Protein AF-A0A482W3X6-F1 (afdb_monomer_lite)

Structure (mmCIF, N/CA/C/O backbone):
data_AF-A0A482W3X6-F1
#
_entry.id   AF-A0A482W3X6-F1
#
loop_
_atom_site.group_PDB
_atom_site.id
_atom_site.type_symbol
_atom_site.label_atom_id
_atom_site.label_alt_id
_atom_site.label_comp_id
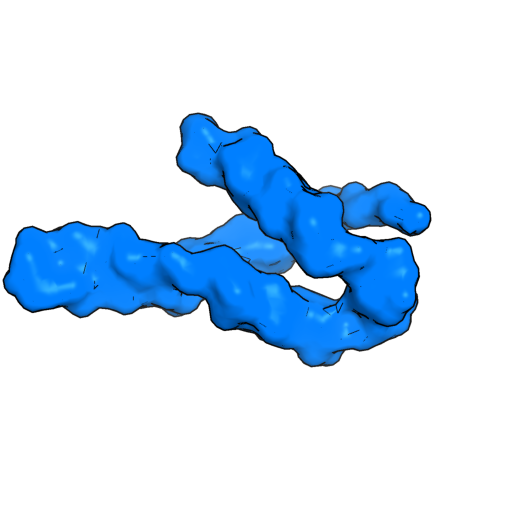_atom_site.label_asym_id
_atom_site.label_entity_id
_atom_site.label_seq_id
_atom_site.pdbx_PDB_ins_code
_atom_site.Cartn_x
_atom_site.Cartn_y
_atom_site.Cartn_z
_atom_site.occupancy
_atom_site.B_iso_or_equiv
_atom_site.auth_seq_id
_atom_site.auth_comp_id
_atom_site.auth_asym_id
_atom_site.auth_atom_id
_atom_site.pdbx_PDB_model_num
ATOM 1 N N . MET A 1 1 ? -14.608 0.457 8.910 1.00 58.75 1 MET A N 1
ATOM 2 C CA . MET A 1 1 ? -13.500 1.232 9.515 1.00 58.75 1 MET A CA 1
ATOM 3 C C . MET A 1 1 ? -12.841 2.044 8.408 1.00 58.75 1 MET A C 1
ATOM 5 O O . MET A 1 1 ? -12.739 1.516 7.313 1.00 58.75 1 MET A O 1
ATOM 9 N N . VAL A 1 2 ? -12.474 3.309 8.627 1.00 69.38 2 VAL A N 1
ATOM 10 C CA . VAL A 1 2 ? -11.807 4.136 7.600 1.00 69.38 2 VAL A CA 1
ATOM 11 C C . VAL A 1 2 ? -10.293 4.002 7.769 1.00 69.38 2 VAL A C 1
ATOM 13 O O . VAL A 1 2 ? -9.801 4.124 8.890 1.00 69.38 2 VAL A O 1
ATOM 16 N N . LEU A 1 3 ? -9.550 3.760 6.683 1.00 73.50 3 LEU A N 1
ATOM 17 C CA . LEU A 1 3 ? -8.082 3.770 6.717 1.00 73.50 3 LEU A CA 1
ATOM 18 C C . LEU A 1 3 ? -7.581 5.156 7.143 1.00 73.50 3 LEU A C 1
ATOM 20 O O . LEU A 1 3 ? -7.915 6.167 6.514 1.00 73.50 3 LEU A O 1
ATOM 24 N N . THR A 1 4 ? -6.767 5.195 8.196 1.00 84.50 4 THR A N 1
ATOM 25 C CA . THR A 1 4 ? -6.092 6.410 8.659 1.00 84.50 4 THR A CA 1
ATOM 26 C C . THR A 1 4 ? -5.017 6.837 7.656 1.00 84.50 4 THR A C 1
ATOM 28 O O . THR A 1 4 ? -4.678 6.099 6.725 1.00 84.50 4 THR A O 1
ATOM 31 N N . ALA A 1 5 ? -4.477 8.046 7.823 1.00 84.06 5 ALA A N 1
ATOM 32 C CA . ALA A 1 5 ? -3.370 8.525 6.996 1.00 84.06 5 ALA A CA 1
ATOM 33 C C . ALA A 1 5 ? -2.151 7.588 7.074 1.00 84.06 5 ALA A C 1
ATOM 35 O O . ALA A 1 5 ? -1.560 7.276 6.046 1.00 84.06 5 ALA A O 1
ATOM 36 N N . GLU A 1 6 ? -1.839 7.067 8.263 1.00 85.94 6 GLU A N 1
ATOM 37 C CA . GLU A 1 6 ? -0.729 6.130 8.477 1.00 85.94 6 GLU A CA 1
ATOM 38 C C . GLU A 1 6 ? -0.909 4.830 7.687 1.00 85.94 6 GLU A C 1
ATOM 40 O O . GLU A 1 6 ? 0.007 4.406 6.987 1.00 85.94 6 GLU A O 1
ATOM 45 N N . HIS A 1 7 ? -2.113 4.245 7.702 1.00 83.12 7 HIS A N 1
ATOM 46 C CA . HIS A 1 7 ? -2.402 3.040 6.921 1.00 83.12 7 HIS A CA 1
ATOM 47 C C . HIS A 1 7 ? -2.235 3.275 5.414 1.00 83.12 7 HIS A C 1
ATOM 49 O O . HIS A 1 7 ? -1.716 2.420 4.699 1.00 83.12 7 HIS A O 1
ATOM 55 N N . LYS A 1 8 ? -2.648 4.449 4.921 1.00 82.75 8 LYS A N 1
ATOM 56 C CA . LYS A 1 8 ? -2.502 4.824 3.506 1.00 82.75 8 LYS A CA 1
ATOM 57 C C . LYS A 1 8 ? -1.034 5.015 3.122 1.00 82.75 8 LYS A C 1
ATOM 59 O O . LYS A 1 8 ? -0.616 4.511 2.086 1.00 82.75 8 LYS A O 1
ATOM 64 N N . ILE A 1 9 ? -0.252 5.692 3.967 1.00 86.56 9 ILE A N 1
ATOM 65 C CA . ILE A 1 9 ? 1.192 5.881 3.762 1.00 86.56 9 ILE A CA 1
ATOM 66 C C . ILE A 1 9 ? 1.907 4.527 3.735 1.00 86.56 9 ILE A C 1
ATOM 68 O O . ILE A 1 9 ? 2.740 4.294 2.860 1.00 86.56 9 ILE A O 1
ATOM 72 N N . PHE A 1 10 ? 1.557 3.617 4.648 1.00 88.31 10 PHE A N 1
ATOM 73 C CA . PHE A 1 10 ? 2.119 2.269 4.666 1.00 88.31 10 PHE A CA 1
ATOM 74 C C . PHE A 1 10 ? 1.838 1.520 3.360 1.00 88.31 10 PHE A C 1
ATOM 76 O O . PHE A 1 10 ? 2.765 0.984 2.759 1.00 88.31 10 PHE A O 1
ATOM 83 N N . LEU A 1 11 ? 0.583 1.520 2.894 1.00 84.56 11 LEU A N 1
ATOM 84 C CA . LEU A 1 11 ? 0.187 0.850 1.651 1.00 84.56 11 LEU A CA 1
ATOM 85 C C . LEU A 1 11 ? 0.988 1.365 0.447 1.00 84.56 11 LEU A C 1
ATOM 87 O O . LEU A 1 11 ? 1.520 0.568 -0.319 1.00 84.56 11 LEU A O 1
ATOM 91 N N . ILE A 1 12 ? 1.140 2.684 0.304 1.00 84.50 12 ILE A N 1
ATOM 92 C CA . ILE A 1 12 ? 1.909 3.265 -0.806 1.00 84.50 12 ILE A CA 1
ATOM 93 C C . ILE A 1 12 ? 3.395 2.896 -0.714 1.00 84.50 12 ILE A C 1
ATOM 95 O O . ILE A 1 12 ? 3.983 2.457 -1.701 1.00 84.50 12 ILE A O 1
ATOM 99 N N . ASN A 1 13 ? 4.008 3.031 0.464 1.00 88.06 13 ASN A N 1
ATOM 100 C CA . ASN A 1 13 ? 5.421 2.689 0.644 1.00 88.06 13 ASN A CA 1
ATOM 101 C C . ASN A 1 13 ? 5.683 1.202 0.389 1.00 88.06 13 ASN A C 1
ATOM 103 O O . ASN A 1 13 ? 6.644 0.856 -0.294 1.00 88.06 13 ASN A O 1
ATOM 107 N N . SER A 1 14 ? 4.814 0.325 0.896 1.00 87.25 14 SER A N 1
ATOM 108 C CA . SER A 1 14 ? 4.899 -1.117 0.662 1.00 87.25 14 SER A CA 1
ATOM 109 C C . SER A 1 14 ? 4.715 -1.457 -0.822 1.00 87.25 14 SER A C 1
ATOM 111 O O . SER A 1 14 ? 5.449 -2.292 -1.349 1.00 87.25 14 SER A O 1
ATOM 113 N N . TYR A 1 15 ? 3.813 -0.770 -1.531 1.00 85.75 15 TYR A N 1
ATOM 114 C CA . TYR A 1 15 ? 3.616 -0.946 -2.971 1.00 85.75 15 TYR A CA 1
ATOM 115 C C . TYR A 1 15 ? 4.890 -0.648 -3.771 1.00 85.75 15 TYR A C 1
ATOM 117 O O . TYR A 1 15 ? 5.323 -1.494 -4.550 1.00 85.75 15 TYR A O 1
ATOM 125 N N . TYR A 1 16 ? 5.530 0.503 -3.541 1.00 85.25 16 TYR A N 1
ATOM 126 C CA . TYR A 1 16 ? 6.772 0.857 -4.238 1.00 85.25 16 TYR A CA 1
ATOM 127 C C . TYR A 1 16 ? 7.963 -0.006 -3.815 1.00 85.25 16 TYR A C 1
ATOM 129 O O . TYR A 1 16 ? 8.787 -0.362 -4.654 1.00 85.25 16 TYR A O 1
ATOM 137 N N . ARG A 1 17 ? 8.042 -0.386 -2.535 1.00 86.19 17 ARG A N 1
ATOM 138 C CA . ARG A 1 17 ? 9.094 -1.267 -2.005 1.00 86.19 17 ARG A CA 1
ATOM 139 C C . ARG A 1 17 ? 9.037 -2.673 -2.604 1.00 86.19 17 ARG A C 1
ATOM 141 O O . ARG A 1 17 ? 10.082 -3.280 -2.801 1.00 86.19 17 ARG A O 1
ATOM 148 N N . ASN A 1 18 ? 7.835 -3.162 -2.902 1.00 84.12 18 ASN A N 1
ATOM 149 C CA . ASN A 1 18 ? 7.607 -4.433 -3.591 1.00 84.12 18 ASN A CA 1
ATOM 150 C C . ASN A 1 18 ? 7.713 -4.321 -5.122 1.00 84.12 18 ASN A C 1
ATOM 152 O O . ASN A 1 18 ? 7.376 -5.269 -5.832 1.00 84.12 18 ASN A O 1
ATOM 156 N N . GLY A 1 19 ? 8.158 -3.174 -5.643 1.00 84.12 19 GLY A N 1
ATOM 157 C CA . GLY A 1 19 ? 8.496 -3.025 -7.050 1.00 84.12 19 GLY A CA 1
ATOM 158 C C . GLY A 1 19 ? 9.676 -3.921 -7.413 1.00 84.12 19 GLY A C 1
ATOM 159 O O . GLY A 1 19 ? 10.751 -3.809 -6.830 1.00 84.12 19 GLY A O 1
ATOM 160 N N . ILE A 1 20 ? 9.482 -4.795 -8.395 1.00 84.56 20 ILE A N 1
ATOM 161 C CA . ILE A 1 20 ? 10.540 -5.616 -8.978 1.00 84.56 20 ILE A CA 1
ATOM 162 C C . ILE A 1 20 ? 10.866 -5.038 -10.348 1.00 84.56 20 ILE A C 1
ATOM 164 O O . ILE A 1 20 ? 9.982 -4.887 -11.191 1.00 84.56 20 ILE A O 1
ATOM 168 N N . GLN A 1 21 ? 12.135 -4.716 -10.579 1.00 85.44 21 GLN A N 1
ATOM 169 C CA . GLN A 1 21 ? 12.591 -4.306 -11.898 1.00 85.44 21 GLN A CA 1
ATOM 170 C C . GLN A 1 21 ? 12.629 -5.537 -12.813 1.00 85.44 21 GLN A C 1
ATOM 172 O O . GLN A 1 21 ? 13.335 -6.502 -12.526 1.00 85.44 21 GLN A O 1
ATOM 177 N N . GLY A 1 22 ? 11.826 -5.523 -13.875 1.00 82.25 22 GLY A N 1
ATOM 178 C CA . GLY A 1 22 ? 11.833 -6.560 -14.902 1.00 82.25 22 GLY A CA 1
ATOM 179 C C . GLY A 1 22 ? 13.034 -6.430 -15.839 1.00 82.25 22 GLY A C 1
ATOM 180 O O . GLY A 1 22 ? 13.664 -5.374 -15.917 1.00 82.25 22 GLY A O 1
ATOM 181 N N . ASP A 1 23 ? 13.330 -7.491 -16.591 1.00 82.31 23 ASP A N 1
ATOM 182 C CA . ASP A 1 23 ? 14.438 -7.551 -17.562 1.00 82.31 23 ASP A CA 1
ATOM 183 C C . ASP A 1 23 ? 14.373 -6.475 -18.663 1.00 82.31 23 ASP A C 1
ATOM 185 O O . ASP A 1 23 ? 15.385 -6.092 -19.244 1.00 82.31 23 ASP A O 1
ATOM 189 N N . ASN A 1 24 ? 13.180 -5.951 -18.932 1.00 84.75 24 ASN A N 1
ATOM 190 C CA . ASN A 1 24 ? 12.891 -4.835 -19.836 1.00 84.75 24 ASN A CA 1
ATOM 191 C C . ASN A 1 24 ? 13.155 -3.446 -19.218 1.00 84.75 24 ASN A C 1
ATOM 193 O O . ASN A 1 24 ? 12.961 -2.433 -19.887 1.00 84.75 24 ASN A O 1
ATOM 197 N N . GLY A 1 25 ? 13.582 -3.377 -17.954 1.00 83.00 25 GLY A N 1
ATOM 198 C CA . GLY A 1 25 ? 13.766 -2.129 -17.215 1.00 83.00 25 GLY A CA 1
ATOM 199 C C . GLY A 1 25 ? 12.465 -1.523 -16.676 1.00 83.00 25 GLY A C 1
ATOM 200 O O . GLY A 1 25 ? 12.509 -0.458 -16.061 1.00 83.00 25 GLY A O 1
ATOM 201 N N . GLU A 1 26 ? 11.323 -2.191 -16.868 1.00 86.06 26 GLU A N 1
ATOM 202 C CA . GLU A 1 26 ? 10.026 -1.764 -16.342 1.00 86.06 26 GLU A CA 1
ATOM 203 C C . GLU A 1 26 ? 9.857 -2.208 -14.885 1.00 86.06 26 GLU A C 1
ATOM 205 O O . GLU A 1 26 ? 10.182 -3.339 -14.514 1.00 86.06 26 GLU A O 1
ATOM 210 N N . TRP A 1 27 ? 9.325 -1.325 -14.041 1.00 84.31 27 TRP A N 1
ATOM 211 C CA . TRP A 1 27 ? 9.010 -1.662 -12.656 1.00 84.31 27 TRP A CA 1
ATOM 212 C C . TRP A 1 27 ? 7.654 -2.358 -12.576 1.00 84.31 27 TRP A C 1
ATOM 214 O O . TRP A 1 27 ? 6.616 -1.772 -12.879 1.00 84.31 27 TRP A O 1
ATOM 224 N N . ASN A 1 28 ? 7.667 -3.611 -12.135 1.00 83.38 28 ASN A N 1
ATOM 225 C CA . ASN A 1 28 ? 6.474 -4.401 -11.883 1.00 83.38 28 ASN A CA 1
ATOM 226 C C . ASN A 1 28 ? 6.122 -4.321 -10.402 1.00 83.38 28 ASN A C 1
ATOM 228 O O . ASN A 1 28 ? 6.874 -4.782 -9.545 1.00 83.38 28 ASN A O 1
ATOM 232 N N . TYR A 1 29 ? 4.959 -3.758 -10.100 1.00 84.62 29 TYR A N 1
ATOM 233 C CA . TYR A 1 29 ? 4.477 -3.616 -8.733 1.00 84.62 29 TYR A CA 1
ATOM 234 C C . TYR A 1 29 ? 3.362 -4.619 -8.444 1.00 84.62 29 TYR A C 1
ATOM 236 O O . TYR A 1 29 ? 2.447 -4.812 -9.247 1.00 84.62 29 TYR A O 1
ATOM 244 N N . SER A 1 30 ? 3.409 -5.238 -7.265 1.00 84.06 30 SER A N 1
ATOM 245 C CA . SER A 1 30 ? 2.434 -6.248 -6.855 1.00 84.06 30 SER A CA 1
ATOM 246 C C . SER A 1 30 ? 1.505 -5.708 -5.770 1.00 84.06 30 SER A C 1
ATOM 248 O O . SER A 1 30 ? 1.846 -5.663 -4.587 1.00 84.06 30 SER A O 1
ATOM 250 N N . ILE A 1 31 ? 0.282 -5.339 -6.170 1.00 83.06 31 ILE A N 1
ATOM 251 C CA . ILE A 1 31 ? -0.800 -5.003 -5.230 1.00 83.06 31 ILE A CA 1
ATOM 252 C C . ILE A 1 31 ? -1.063 -6.151 -4.232 1.00 83.06 31 ILE A C 1
ATOM 254 O O . ILE A 1 31 ? -1.193 -5.865 -3.042 1.00 83.06 31 ILE A O 1
ATOM 258 N N . PRO A 1 32 ? -1.123 -7.437 -4.646 1.00 83.12 32 PRO A N 1
ATOM 259 C CA . PRO A 1 32 ? -1.310 -8.540 -3.705 1.00 83.12 32 PRO A CA 1
ATOM 260 C C . PRO A 1 32 ? -0.227 -8.616 -2.622 1.00 83.12 32 PRO A C 1
ATOM 262 O O . PRO A 1 32 ? -0.568 -8.816 -1.460 1.00 83.12 32 PRO A O 1
ATOM 265 N N . ALA A 1 33 ? 1.049 -8.419 -2.980 1.00 84.25 33 ALA A N 1
ATOM 266 C CA . ALA A 1 33 ? 2.158 -8.455 -2.021 1.00 84.25 33 ALA A CA 1
ATOM 267 C C . ALA A 1 33 ? 2.069 -7.305 -1.005 1.00 84.25 33 ALA A C 1
ATOM 269 O O . ALA A 1 33 ? 2.187 -7.523 0.196 1.00 84.25 33 ALA A O 1
ATOM 270 N N . CYS A 1 34 ? 1.754 -6.099 -1.484 1.00 85.6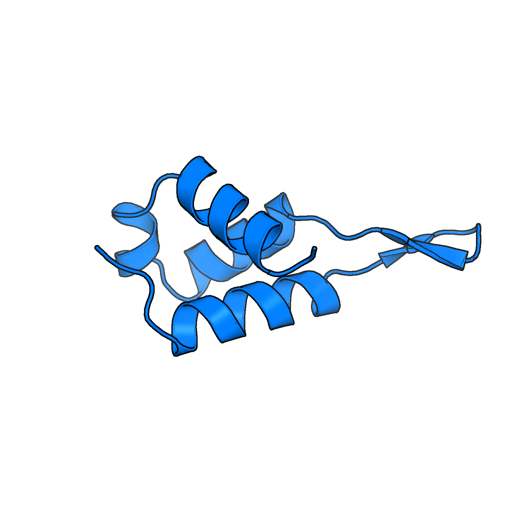9 34 CYS A N 1
ATOM 271 C CA . CYS A 1 34 ? 1.504 -4.936 -0.635 1.00 85.69 34 CYS A CA 1
ATOM 272 C C . CYS A 1 34 ? 0.357 -5.175 0.364 1.00 85.69 34 CYS A C 1
ATOM 274 O O . CYS A 1 34 ? 0.469 -4.850 1.547 1.00 85.69 34 CYS A O 1
ATOM 276 N N . ILE A 1 35 ? -0.751 -5.766 -0.098 1.00 82.94 35 ILE A N 1
ATOM 277 C CA . ILE A 1 35 ? -1.889 -6.070 0.775 1.00 82.94 35 ILE A CA 1
ATOM 278 C C . ILE A 1 35 ? -1.503 -7.131 1.810 1.00 82.94 35 ILE A C 1
ATOM 280 O O . ILE A 1 35 ? -1.875 -6.972 2.967 1.00 82.94 35 ILE A O 1
ATOM 284 N N . ALA A 1 36 ? -0.739 -8.161 1.437 1.00 85.38 36 ALA A N 1
ATOM 285 C CA . ALA A 1 36 ? -0.264 -9.169 2.384 1.00 85.38 36 ALA A CA 1
ATOM 286 C C . ALA A 1 36 ? 0.590 -8.542 3.504 1.00 85.38 36 ALA A C 1
ATOM 288 O O . ALA A 1 36 ? 0.287 -8.748 4.678 1.00 85.38 36 ALA A O 1
ATOM 289 N N . GLU A 1 37 ? 1.559 -7.681 3.165 1.00 87.06 37 GLU A N 1
ATOM 290 C CA . GLU A 1 37 ? 2.351 -6.950 4.169 1.00 87.06 37 GLU A CA 1
ATOM 291 C C . GLU A 1 37 ? 1.472 -6.075 5.077 1.00 87.06 37 GLU A C 1
ATOM 293 O O . GLU A 1 37 ? 1.684 -6.008 6.288 1.00 87.06 37 GLU A O 1
ATOM 298 N N . PHE A 1 38 ? 0.458 -5.411 4.514 1.00 85.38 38 PHE A N 1
ATOM 299 C CA . PHE A 1 38 ? -0.476 -4.602 5.296 1.00 85.38 38 PHE A CA 1
ATOM 300 C C . PHE A 1 38 ? -1.320 -5.453 6.252 1.00 85.38 38 PHE A C 1
ATOM 302 O O . PHE A 1 38 ? -1.573 -5.041 7.384 1.00 85.38 38 PHE A O 1
ATOM 309 N N . GLN A 1 39 ? -1.740 -6.645 5.823 1.00 84.56 39 GLN A N 1
ATOM 310 C CA . GLN A 1 39 ? -2.479 -7.584 6.664 1.00 84.56 39 GLN A CA 1
ATOM 311 C C . GLN A 1 39 ? -1.624 -8.129 7.810 1.00 84.56 39 GLN A C 1
ATOM 313 O O . GLN A 1 39 ? -2.144 -8.325 8.907 1.00 84.56 39 GLN A O 1
ATOM 318 N N . GLU A 1 40 ? -0.325 -8.331 7.594 1.00 85.50 40 GLU A N 1
ATOM 319 C CA . GLU A 1 40 ? 0.600 -8.727 8.658 1.00 85.50 40 GLU A CA 1
ATOM 320 C C . GLU A 1 40 ? 0.871 -7.580 9.640 1.00 85.50 40 GLU A C 1
ATOM 322 O O . GLU A 1 40 ? 0.782 -7.774 10.853 1.00 85.50 40 GLU A O 1
ATOM 327 N N . ALA A 1 41 ? 1.135 -6.371 9.133 1.00 85.56 41 ALA A N 1
ATOM 328 C CA . ALA A 1 41 ? 1.444 -5.202 9.957 1.00 85.56 41 ALA A CA 1
ATOM 329 C C . ALA A 1 41 ? 0.229 -4.672 10.740 1.00 85.56 41 ALA 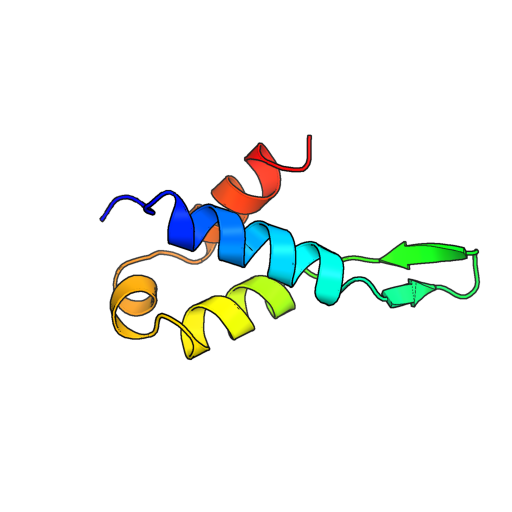A C 1
ATOM 331 O O . ALA A 1 41 ? 0.374 -4.179 11.859 1.00 85.56 41 ALA A O 1
ATOM 332 N N . TYR A 1 42 ? -0.977 -4.792 10.176 1.00 82.62 42 TYR A N 1
ATOM 333 C CA . TYR A 1 42 ? -2.213 -4.244 10.736 1.00 82.62 42 TYR A CA 1
ATOM 334 C C . TYR A 1 42 ? -3.326 -5.292 10.809 1.00 82.62 42 TYR A C 1
ATOM 336 O O . TYR A 1 42 ? -4.467 -5.026 10.429 1.00 82.62 42 TYR A O 1
ATOM 344 N N . ARG A 1 43 ? -3.015 -6.483 11.334 1.00 76.06 43 ARG A N 1
ATOM 345 C CA . ARG A 1 43 ? -3.927 -7.642 11.388 1.00 76.06 43 ARG A CA 1
ATOM 346 C C . ARG A 1 43 ? -5.338 -7.311 11.899 1.00 76.06 43 ARG A C 1
ATOM 348 O O . ARG A 1 43 ? -6.314 -7.644 11.236 1.00 76.06 43 ARG A O 1
ATOM 355 N N . GLY A 1 44 ? -5.455 -6.536 12.982 1.00 73.12 44 GLY A N 1
ATOM 356 C CA . GLY A 1 44 ? -6.758 -6.129 13.539 1.00 73.12 44 GLY A CA 1
ATOM 357 C C . GLY A 1 44 ? -7.543 -5.104 12.700 1.00 73.12 44 GLY A C 1
ATOM 358 O O . GLY A 1 44 ? -8.764 -5.004 12.815 1.00 73.12 44 GLY A O 1
ATOM 359 N N . VAL A 1 45 ? -6.864 -4.348 11.833 1.00 70.62 45 VAL A N 1
ATOM 360 C CA . VAL A 1 45 ? -7.496 -3.428 10.870 1.00 70.62 45 VAL A CA 1
ATOM 361 C C . VAL A 1 45 ? -7.888 -4.194 9.608 1.00 70.62 45 VAL A C 1
ATOM 363 O O . VAL A 1 45 ? -8.975 -3.984 9.073 1.00 70.62 45 VAL A O 1
ATOM 366 N N . ALA A 1 46 ? -7.027 -5.111 9.168 1.00 64.31 46 ALA A N 1
ATOM 367 C CA . ALA A 1 46 ? -7.210 -5.969 8.007 1.00 64.31 46 ALA A CA 1
ATOM 368 C C . ALA A 1 46 ? -8.375 -6.957 8.143 1.00 64.31 46 ALA A C 1
ATOM 370 O O . ALA A 1 46 ? -9.088 -7.165 7.167 1.00 64.31 46 ALA A O 1
ATOM 371 N N . GLU A 1 47 ? -8.627 -7.506 9.334 1.00 63.91 47 GLU A N 1
ATOM 372 C CA . GLU A 1 47 ? -9.797 -8.366 9.583 1.00 63.91 47 GLU A CA 1
ATOM 373 C C . GLU A 1 47 ? -11.134 -7.647 9.326 1.00 63.91 47 GLU A C 1
ATOM 375 O O . GLU A 1 47 ? -12.133 -8.283 9.003 1.00 63.91 47 GLU A O 1
ATOM 380 N N . ASN A 1 48 ? -11.150 -6.312 9.404 1.00 59.91 48 ASN A N 1
ATOM 381 C CA . ASN A 1 48 ? -12.320 -5.479 9.114 1.00 59.91 48 ASN A CA 1
ATOM 382 C C . ASN A 1 48 ? -12.293 -4.834 7.718 1.00 59.91 48 ASN A C 1
ATOM 384 O O . ASN A 1 48 ? -13.216 -4.088 7.374 1.00 59.91 48 ASN A O 1
ATOM 388 N N . HIS A 1 49 ? -11.240 -5.056 6.926 1.00 65.56 49 HIS A N 1
ATOM 389 C CA . HIS A 1 49 ? -11.040 -4.387 5.644 1.00 65.56 49 HIS A CA 1
ATOM 390 C C . HIS A 1 49 ? -11.023 -5.394 4.491 1.00 65.56 49 HIS A C 1
ATOM 392 O O . HIS A 1 49 ? -10.075 -6.154 4.314 1.00 65.56 49 HIS A O 1
ATOM 398 N N . ASP A 1 50 ? -12.076 -5.359 3.673 1.00 70.81 50 ASP A N 1
ATOM 399 C CA . ASP A 1 50 ? -12.182 -6.175 2.464 1.00 70.81 50 ASP A CA 1
ATOM 400 C C . ASP A 1 50 ? -11.006 -5.912 1.507 1.00 70.81 50 ASP A C 1
ATOM 402 O O . ASP A 1 50 ? -10.638 -4.760 1.245 1.00 70.81 50 ASP A O 1
ATOM 406 N N . TYR A 1 51 ? -10.451 -6.988 0.945 1.00 70.88 51 TYR A N 1
ATOM 407 C CA . TYR A 1 51 ? -9.344 -6.947 -0.013 1.00 70.88 51 TYR A CA 1
ATOM 408 C C . TYR A 1 51 ? -9.604 -5.955 -1.162 1.00 70.88 51 TYR A C 1
ATOM 410 O O . TYR A 1 51 ? -8.698 -5.221 -1.569 1.00 70.88 51 TYR A O 1
ATOM 418 N N . ASN A 1 52 ? -10.847 -5.854 -1.653 1.00 73.00 52 ASN A N 1
ATOM 419 C CA . ASN A 1 52 ? -11.187 -4.940 -2.742 1.00 73.00 52 ASN A CA 1
ATOM 420 C C . ASN A 1 52 ? -11.158 -3.470 -2.312 1.00 73.00 52 ASN A C 1
ATOM 422 O O . ASN A 1 52 ? -10.825 -2.614 -3.130 1.00 73.00 52 ASN A O 1
ATOM 426 N N . ASN A 1 53 ? -11.459 -3.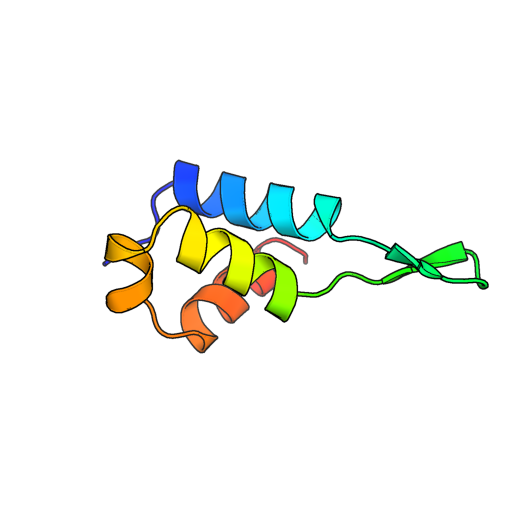152 -1.051 1.00 74.31 53 ASN A N 1
ATOM 427 C CA . ASN A 1 53 ? -11.353 -1.781 -0.542 1.00 74.31 53 ASN A CA 1
ATOM 428 C C . ASN A 1 53 ? -9.893 -1.346 -0.396 1.00 74.31 53 ASN A C 1
ATOM 430 O O . ASN A 1 53 ? -9.547 -0.213 -0.741 1.00 74.31 53 ASN A O 1
ATOM 434 N N . SER A 1 54 ? -9.024 -2.250 0.056 1.00 73.06 54 SER A N 1
ATOM 435 C CA . SER A 1 54 ? -7.580 -2.004 0.124 1.00 73.06 54 SER A 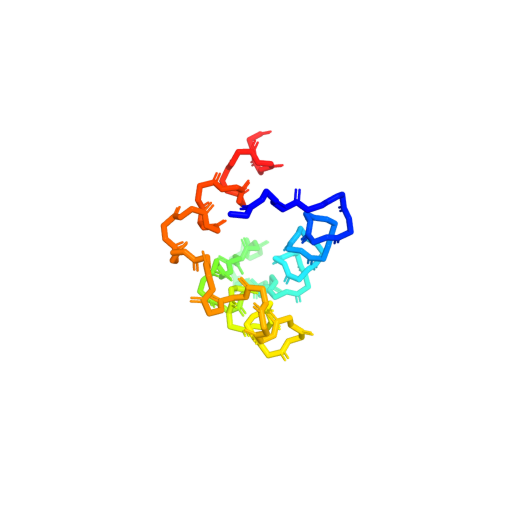CA 1
ATOM 436 C C . SER A 1 54 ? -6.996 -1.830 -1.279 1.00 73.06 54 SER A C 1
ATOM 438 O O . SER A 1 54 ? -6.310 -0.845 -1.547 1.00 73.06 54 SER A O 1
ATOM 440 N N . ARG A 1 55 ? -7.381 -2.697 -2.224 1.00 78.56 55 ARG A N 1
ATOM 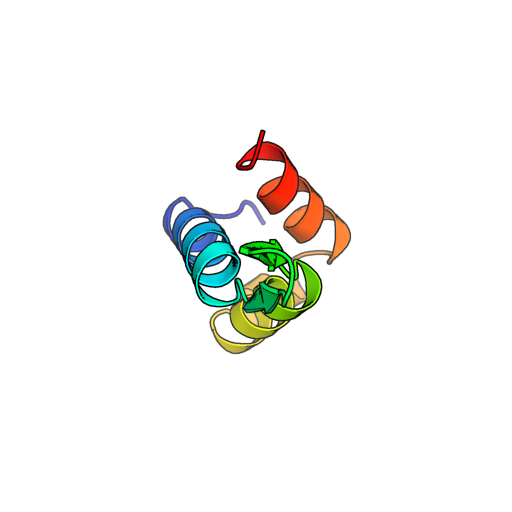441 C CA . ARG A 1 55 ? -7.012 -2.574 -3.641 1.00 78.56 55 ARG A CA 1
ATOM 442 C C . ARG A 1 55 ? -7.469 -1.252 -4.259 1.00 78.56 55 ARG A C 1
ATOM 444 O O . ARG A 1 55 ? -6.665 -0.594 -4.907 1.00 78.56 55 ARG A O 1
ATOM 451 N N . LYS A 1 56 ? -8.730 -0.847 -4.064 1.00 79.56 56 LYS A N 1
ATOM 452 C CA . LYS A 1 56 ? -9.251 0.435 -4.574 1.00 79.56 56 LYS A CA 1
ATOM 453 C C . LYS A 1 56 ? -8.503 1.629 -3.994 1.00 79.56 56 LYS A C 1
ATOM 455 O O . LYS A 1 56 ? -8.248 2.585 -4.712 1.00 79.56 56 LYS A O 1
ATOM 460 N N . THR A 1 57 ? -8.149 1.562 -2.712 1.00 75.06 57 THR A N 1
ATOM 461 C CA . THR A 1 57 ? -7.359 2.603 -2.047 1.00 75.06 57 THR A CA 1
ATOM 462 C C . THR A 1 57 ? -6.001 2.735 -2.721 1.00 75.06 57 THR A C 1
ATOM 464 O O . THR A 1 57 ? -5.650 3.822 -3.155 1.00 75.06 57 THR A O 1
ATOM 467 N N . ILE A 1 58 ? -5.281 1.621 -2.875 1.00 76.06 58 ILE A N 1
ATOM 468 C CA . ILE A 1 58 ? -3.994 1.580 -3.573 1.00 76.06 58 ILE A CA 1
ATOM 469 C C . ILE A 1 58 ? -4.149 2.158 -4.991 1.00 76.06 58 ILE A C 1
ATOM 471 O O . ILE A 1 58 ? -3.459 3.104 -5.340 1.00 76.06 58 ILE A O 1
ATOM 475 N N . GLN A 1 59 ? -5.124 1.681 -5.770 1.00 80.50 59 GLN A N 1
ATOM 476 C CA . GLN A 1 59 ? -5.375 2.163 -7.135 1.00 80.50 59 GLN A CA 1
ATOM 477 C C . GLN A 1 59 ? -5.711 3.657 -7.214 1.00 80.50 59 GLN A C 1
ATOM 479 O O . GLN A 1 59 ? -5.283 4.303 -8.156 1.00 80.50 59 GLN A O 1
ATOM 484 N N . TYR A 1 60 ? -6.439 4.216 -6.245 1.00 78.75 60 TYR A N 1
ATOM 485 C CA . TYR A 1 60 ? -6.747 5.650 -6.202 1.00 78.75 60 TYR A CA 1
ATOM 486 C C . TYR A 1 60 ? -5.493 6.520 -6.024 1.00 78.75 60 TYR A C 1
ATOM 488 O O . TYR A 1 60 ? -5.466 7.655 -6.485 1.00 78.75 60 TYR A O 1
ATOM 496 N N . PHE A 1 61 ? -4.461 6.002 -5.354 1.00 71.19 61 PHE A N 1
ATOM 497 C CA . PHE A 1 61 ? -3.245 6.754 -5.042 1.00 71.19 61 PHE A CA 1
ATOM 498 C C . PHE A 1 61 ? -2.117 6.617 -6.074 1.00 71.19 61 PHE A C 1
ATOM 500 O O . PHE A 1 61 ? -1.149 7.365 -5.981 1.00 71.19 61 PHE A O 1
ATOM 507 N N . ILE A 1 62 ? -2.212 5.677 -7.019 1.00 71.31 62 ILE A N 1
ATOM 508 C CA . ILE A 1 62 ? -1.173 5.427 -8.039 1.00 71.31 62 ILE A CA 1
ATOM 509 C C . ILE A 1 62 ? -1.611 5.944 -9.431 1.00 71.31 62 ILE A C 1
ATOM 511 O O . ILE A 1 62 ? -1.009 5.581 -10.436 1.00 71.31 62 ILE A O 1
ATOM 515 N N . VAL A 1 63 ? -2.674 6.759 -9.508 1.00 54.91 63 VAL A N 1
ATOM 516 C CA . VAL A 1 63 ? -3.070 7.472 -10.743 1.00 54.91 63 VAL A CA 1
ATOM 517 C C . VAL A 1 63 ? -2.209 8.710 -10.940 1.00 54.91 63 VAL A C 1
ATOM 519 O O . VAL A 1 63 ? -2.081 9.485 -9.966 1.00 54.91 63 VAL A O 1
#

Foldseek 3Di:
DDQDPVLLVQLQVLQQVQFDQDPVRDTDTDSVRSLVVSCVVCVVVNVVDDSVNSVVSNVVVVD

Organism: Asbolus verrucosus (NCBI:txid1661398)

Radius of gyration: 11.98 Å; chains: 1; bounding box: 28×18×33 Å

Secondary structure (DSSP, 8-state):
-PPPHHHHHHHHHHHHHT-EE-TTSPEE--HHHHHHHHHHHTHHHHTTS-HHHHHHHHHHH--

Sequence (63 aa):
MVLTAEHKIFLINSYYRNGIQGDNGEWNYSIPACIAEFQEAYRGVAENHDYNNSRKTIQYFIV

pLDDT: mean 79.49, std 7.91, range [54.91, 88.31]